Protein AF-A0A7J9L443-F1 (afdb_monomer_lite)

Structure (mmCIF, N/CA/C/O backbone):
data_AF-A0A7J9L443-F1
#
_entry.id   AF-A0A7J9L443-F1
#
loop_
_atom_site.group_PDB
_atom_site.id
_atom_site.type_symbol
_atom_site.label_atom_id
_atom_site.label_alt_id
_atom_site.label_comp_id
_atom_site.label_asym_id
_atom_site.label_entity_id
_atom_site.label_seq_id
_atom_site.pdbx_PDB_ins_code
_atom_site.Cartn_x
_atom_site.Cartn_y
_atom_site.Cartn_z
_atom_site.occupancy
_atom_site.B_iso_or_equiv
_atom_site.auth_seq_id
_atom_site.auth_comp_id
_atom_site.auth_asym_id
_atom_site.auth_atom_id
_atom_site.pdbx_PDB_model_num
ATOM 1 N N . MET A 1 1 ? -3.884 -6.070 -14.307 1.00 81.12 1 MET A N 1
ATOM 2 C CA . MET A 1 1 ? -3.153 -6.659 -13.168 1.00 81.12 1 MET A CA 1
ATOM 3 C C . MET A 1 1 ? -4.182 -7.388 -12.330 1.00 81.12 1 MET A C 1
ATOM 5 O O . MET A 1 1 ? -5.225 -6.793 -12.081 1.00 81.12 1 MET A O 1
ATOM 9 N N . LEU A 1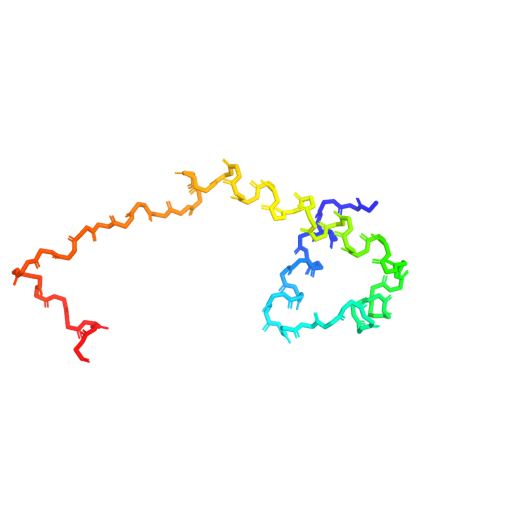 2 ? -3.957 -8.665 -12.021 1.00 93.12 2 LEU A N 1
ATOM 10 C CA . LEU A 1 2 ? -4.913 -9.473 -11.254 1.00 93.12 2 LEU A CA 1
ATOM 11 C C . LEU A 1 2 ? -4.954 -9.008 -9.796 1.00 93.12 2 LEU A C 1
ATOM 13 O O . LEU A 1 2 ? -3.959 -8.475 -9.306 1.00 93.12 2 LEU A O 1
ATOM 17 N N . VAL A 1 3 ? -6.086 -9.209 -9.117 1.00 92.00 3 VAL A N 1
ATOM 18 C CA . VAL A 1 3 ? -6.260 -8.801 -7.711 1.00 92.00 3 VAL A CA 1
ATOM 19 C C . VAL A 1 3 ? -5.201 -9.455 -6.824 1.00 92.00 3 VAL A C 1
ATOM 21 O O . VAL A 1 3 ? -4.576 -8.759 -6.030 1.00 92.00 3 VAL A O 1
ATOM 24 N N . ASP A 1 4 ? -4.917 -10.743 -7.028 1.00 94.19 4 ASP A N 1
ATOM 25 C CA . ASP A 1 4 ? -3.868 -11.465 -6.300 1.00 94.19 4 ASP A CA 1
ATOM 26 C C . ASP A 1 4 ? -2.502 -10.795 -6.458 1.00 94.19 4 ASP A C 1
ATOM 28 O O . ASP A 1 4 ? -1.838 -10.499 -5.471 1.00 94.19 4 ASP A O 1
ATOM 32 N N . GLU A 1 5 ? -2.118 -10.445 -7.689 1.00 94.25 5 GLU A N 1
ATOM 33 C CA . GLU A 1 5 ? -0.851 -9.756 -7.954 1.00 94.25 5 GLU A CA 1
ATOM 34 C C . GLU A 1 5 ? -0.799 -8.392 -7.245 1.00 94.25 5 GLU A C 1
ATOM 36 O O . GLU A 1 5 ? 0.253 -7.995 -6.741 1.00 94.25 5 GLU A O 1
ATOM 41 N N . GLN A 1 6 ? -1.927 -7.669 -7.176 1.00 95.38 6 GLN A N 1
ATOM 42 C CA . GLN A 1 6 ? -2.001 -6.360 -6.511 1.00 95.38 6 GLN A CA 1
ATOM 43 C C . GLN A 1 6 ? -1.810 -6.489 -5.004 1.00 95.38 6 GLN A C 1
ATOM 45 O O . GLN A 1 6 ? -1.047 -5.722 -4.411 1.00 95.38 6 GLN A O 1
ATOM 50 N N . VAL A 1 7 ? -2.470 -7.477 -4.400 1.00 95.06 7 VAL A N 1
ATOM 51 C CA . VAL A 1 7 ? -2.377 -7.764 -2.968 1.00 95.06 7 VAL A CA 1
ATOM 52 C C . VAL A 1 7 ? -0.983 -8.282 -2.617 1.00 95.06 7 VAL A C 1
ATOM 54 O O . VAL A 1 7 ? -0.380 -7.778 -1.671 1.00 95.06 7 VAL A O 1
ATOM 57 N N . THR A 1 8 ? -0.412 -9.203 -3.401 1.00 95.81 8 THR A N 1
ATOM 58 C CA . THR A 1 8 ? 0.968 -9.679 -3.216 1.00 95.81 8 THR A CA 1
ATOM 59 C C . THR A 1 8 ? 1.968 -8.531 -3.301 1.00 95.81 8 THR A C 1
ATOM 61 O O . THR A 1 8 ? 2.845 -8.422 -2.448 1.00 95.81 8 THR A O 1
ATOM 64 N N . MET A 1 9 ? 1.826 -7.636 -4.282 1.00 96.00 9 MET A N 1
ATOM 65 C CA . MET A 1 9 ? 2.705 -6.475 -4.422 1.00 96.00 9 MET A CA 1
ATOM 66 C C . MET A 1 9 ? 2.582 -5.518 -3.233 1.00 96.00 9 MET A C 1
ATOM 68 O O . MET A 1 9 ? 3.598 -5.064 -2.708 1.00 96.00 9 MET A O 1
ATOM 72 N N . PHE A 1 10 ? 1.358 -5.229 -2.784 1.00 95.94 10 PHE A N 1
ATOM 73 C CA . PHE A 1 10 ? 1.115 -4.390 -1.611 1.00 95.94 10 PHE A CA 1
ATOM 74 C C . PHE A 1 10 ? 1.760 -4.981 -0.351 1.00 95.94 10 PHE A C 1
ATOM 76 O O . PHE A 1 10 ? 2.523 -4.286 0.320 1.00 95.94 10 PHE A O 1
ATOM 83 N N . LEU A 1 11 ? 1.518 -6.269 -0.077 1.00 95.56 11 LEU A N 1
ATOM 84 C CA . LEU A 1 11 ? 2.105 -6.989 1.056 1.00 95.56 11 LEU A CA 1
ATOM 85 C C . LEU A 1 11 ? 3.636 -6.987 0.984 1.00 95.56 11 LEU A C 1
ATOM 87 O O . LEU A 1 11 ? 4.302 -6.657 1.958 1.00 95.56 11 LEU A O 1
ATOM 91 N N . TYR A 1 12 ? 4.205 -7.256 -0.189 1.00 96.00 12 TYR A N 1
ATOM 92 C CA . TYR A 1 12 ? 5.651 -7.243 -0.392 1.00 96.00 12 TYR A CA 1
ATOM 93 C C . TYR A 1 12 ? 6.277 -5.863 -0.128 1.00 96.00 12 TYR A C 1
ATOM 95 O O . TYR A 1 12 ? 7.335 -5.773 0.496 1.00 96.00 12 TYR A O 1
ATOM 103 N N . ILE A 1 13 ? 5.610 -4.776 -0.543 1.00 96.31 13 ILE A N 1
ATOM 104 C CA . ILE A 1 13 ? 6.059 -3.404 -0.264 1.00 96.31 13 ILE A CA 1
ATOM 105 C C . ILE A 1 13 ? 6.077 -3.129 1.243 1.00 96.31 13 ILE A C 1
ATOM 107 O O . ILE A 1 13 ? 7.084 -2.622 1.735 1.00 96.31 13 ILE A O 1
ATOM 111 N N . ILE A 1 14 ? 4.997 -3.443 1.970 1.00 95.56 14 ILE A N 1
ATOM 112 C CA . ILE A 1 14 ? 4.891 -3.116 3.403 1.00 95.56 14 ILE A CA 1
ATOM 113 C C . ILE A 1 14 ? 5.764 -4.025 4.275 1.00 95.56 14 ILE A C 1
ATOM 115 O O . ILE A 1 14 ? 6.387 -3.538 5.214 1.00 95.56 14 ILE A O 1
ATOM 119 N N . SER A 1 15 ? 5.868 -5.318 3.951 1.00 96.44 15 SER A N 1
ATOM 120 C CA . SER A 1 15 ? 6.638 -6.291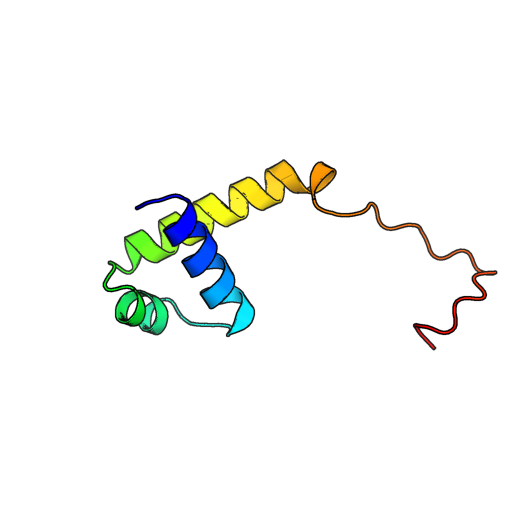 4.736 1.00 9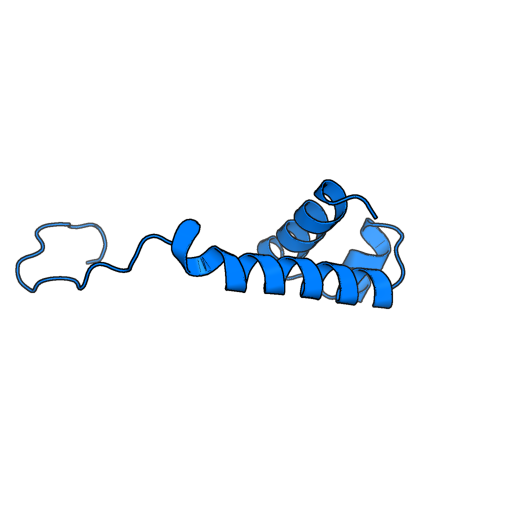6.44 15 SER A CA 1
ATOM 121 C C . SER A 1 15 ? 8.141 -6.039 4.671 1.00 96.44 15 SER A C 1
ATOM 123 O O . SER A 1 15 ? 8.851 -6.319 5.631 1.00 96.44 15 SER A O 1
ATOM 125 N N . HIS A 1 16 ? 8.626 -5.498 3.553 1.00 94.88 16 HIS A N 1
ATOM 126 C CA . HIS A 1 16 ? 10.050 -5.242 3.332 1.00 94.88 16 HIS A CA 1
ATOM 127 C C . HIS A 1 16 ? 10.394 -3.750 3.227 1.00 94.88 16 HIS A C 1
ATOM 129 O O . HIS A 1 16 ? 11.539 -3.406 2.942 1.00 94.88 16 HIS A O 1
ATOM 135 N N . HIS A 1 17 ? 9.418 -2.862 3.446 1.00 94.50 17 HIS A N 1
ATOM 136 C CA . HIS A 1 17 ? 9.566 -1.406 3.356 1.00 94.50 17 HIS A CA 1
ATOM 137 C C . HIS A 1 17 ? 10.265 -0.946 2.056 1.00 94.50 17 HIS A C 1
ATOM 139 O O . HIS A 1 17 ? 11.243 -0.190 2.049 1.00 94.50 17 HIS A O 1
ATOM 145 N N . LEU A 1 18 ? 9.781 -1.456 0.922 1.00 94.94 18 LEU A N 1
ATOM 146 C CA . LEU A 1 18 ? 10.438 -1.278 -0.373 1.00 94.94 18 LEU A CA 1
ATOM 147 C C . LEU A 1 18 ? 10.046 0.030 -1.056 1.00 94.94 18 LEU A C 1
ATOM 149 O O . LEU A 1 18 ? 8.900 0.472 -1.028 1.00 94.94 18 LEU A O 1
ATOM 153 N N . LYS A 1 19 ? 11.011 0.627 -1.760 1.00 94.75 19 LYS A N 1
ATOM 154 C CA . LYS A 1 19 ? 10.779 1.799 -2.614 1.00 94.75 19 LYS A CA 1
ATOM 155 C C . LYS A 1 19 ? 10.208 1.368 -3.966 1.00 94.75 19 LYS A C 1
ATOM 157 O O . LYS A 1 19 ? 10.610 0.338 -4.504 1.00 94.75 19 LYS A O 1
ATOM 162 N N . ASN A 1 20 ? 9.411 2.235 -4.597 1.00 91.94 20 ASN A N 1
ATOM 163 C CA . ASN A 1 20 ? 8.813 1.992 -5.921 1.00 91.94 20 ASN A CA 1
ATOM 164 C C . ASN A 1 20 ? 9.841 1.534 -6.983 1.00 91.94 20 ASN A C 1
ATOM 166 O O . ASN A 1 20 ? 9.560 0.668 -7.805 1.00 91.94 20 ASN A O 1
ATOM 170 N N . ARG A 1 21 ? 11.077 2.058 -6.937 1.00 94.00 21 ARG A N 1
ATOM 171 C CA . ARG A 1 21 ? 12.167 1.652 -7.846 1.00 94.00 21 ARG A CA 1
ATOM 172 C C . ARG A 1 21 ? 12.520 0.162 -7.750 1.00 94.00 21 ARG A C 1
ATOM 174 O O . ARG A 1 21 ? 12.867 -0.424 -8.769 1.00 94.00 21 ARG A O 1
ATOM 181 N N . VAL A 1 22 ? 12.465 -0.416 -6.555 1.00 94.94 22 VAL A N 1
ATOM 182 C CA . VAL A 1 22 ? 12.783 -1.829 -6.314 1.00 94.94 22 VAL A CA 1
ATOM 183 C C . VAL A 1 22 ? 11.593 -2.683 -6.740 1.00 94.94 22 VAL A C 1
ATOM 185 O O . VAL A 1 22 ? 11.734 -3.582 -7.563 1.00 94.94 22 VAL A O 1
ATOM 188 N N . THR A 1 23 ? 10.388 -2.324 -6.301 1.00 93.56 23 THR A N 1
ATOM 189 C CA . THR A 1 23 ? 9.167 -3.070 -6.628 1.00 93.56 23 THR A CA 1
ATOM 190 C C . THR A 1 23 ? 8.871 -3.102 -8.127 1.00 93.56 23 THR A C 1
ATOM 192 O O . THR A 1 23 ? 8.557 -4.161 -8.664 1.00 93.56 23 THR A O 1
ATOM 195 N N . LYS A 1 24 ? 9.035 -1.978 -8.839 1.00 94.44 24 LYS A N 1
ATOM 196 C CA . LYS A 1 24 ? 8.817 -1.930 -10.294 1.00 94.44 24 LYS A CA 1
ATOM 197 C C . LYS A 1 24 ? 9.728 -2.909 -11.047 1.00 94.44 24 LYS A C 1
ATOM 199 O O . LYS A 1 24 ? 9.317 -3.474 -12.053 1.00 94.44 24 LYS A O 1
ATOM 204 N N . HIS A 1 25 ? 10.946 -3.122 -10.537 1.00 95.06 2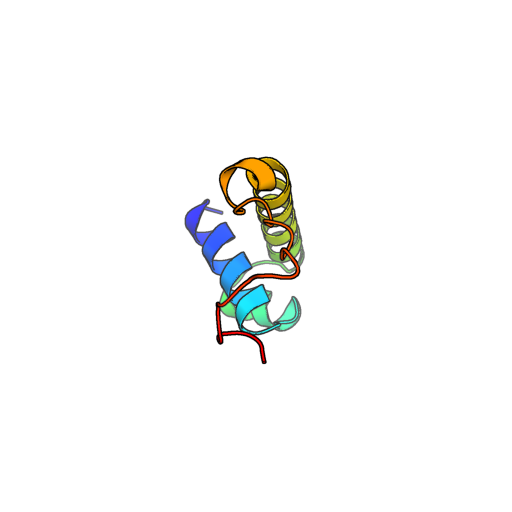5 HIS A N 1
ATOM 205 C CA . HIS A 1 25 ? 11.910 -4.057 -11.108 1.00 95.06 25 HIS A CA 1
ATOM 206 C C . HIS A 1 25 ? 11.517 -5.511 -10.816 1.00 95.06 25 HIS A C 1
ATOM 208 O O . HIS A 1 25 ? 11.424 -6.298 -11.749 1.00 95.06 25 HIS A O 1
ATOM 214 N N . HIS A 1 26 ? 11.198 -5.849 -9.561 1.00 93.81 26 HIS A N 1
ATOM 215 C CA . HIS A 1 26 ? 10.822 -7.220 -9.180 1.00 93.81 26 HIS A CA 1
ATOM 216 C C . HIS A 1 26 ? 9.548 -7.726 -9.860 1.00 93.81 26 HIS A C 1
ATOM 218 O O . HIS A 1 26 ? 9.471 -8.895 -10.219 1.00 93.81 26 HIS A O 1
ATOM 224 N N . PHE A 1 27 ? 8.558 -6.856 -10.051 1.00 92.06 27 PHE A N 1
ATOM 225 C CA . PHE A 1 27 ? 7.284 -7.232 -10.668 1.00 92.06 27 PHE A CA 1
ATOM 226 C C . PHE A 1 27 ? 7.244 -6.959 -12.177 1.00 92.06 27 PHE A C 1
ATOM 228 O O . PHE A 1 27 ? 6.220 -7.200 -12.810 1.00 92.06 27 PHE A O 1
ATOM 235 N N . ASN A 1 28 ? 8.328 -6.428 -12.756 1.00 94.31 28 ASN A N 1
ATOM 236 C CA . ASN A 1 28 ? 8.397 -6.005 -14.156 1.00 94.31 28 ASN A CA 1
ATOM 237 C C . ASN A 1 28 ? 7.203 -5.113 -14.573 1.00 94.31 28 ASN A C 1
ATOM 239 O O . ASN A 1 28 ? 6.574 -5.301 -15.617 1.00 94.31 28 ASN A O 1
ATOM 243 N N . ARG A 1 29 ? 6.846 -4.152 -13.712 1.00 94.19 29 ARG A N 1
ATOM 244 C CA . ARG A 1 29 ? 5.735 -3.206 -13.916 1.00 94.19 29 ARG A CA 1
ATOM 245 C C . ARG A 1 29 ? 6.258 -1.778 -14.015 1.00 94.19 29 ARG A C 1
ATOM 247 O O . ARG A 1 29 ? 7.347 -1.468 -13.543 1.00 94.19 29 ARG A O 1
ATOM 254 N N . SER A 1 30 ? 5.465 -0.871 -14.588 1.00 95.50 30 SER A N 1
ATOM 255 C CA . SER A 1 30 ? 5.791 0.557 -14.523 1.00 95.50 30 SER A CA 1
ATOM 256 C C . SER A 1 30 ? 5.654 1.074 -13.086 1.00 95.50 30 SER A C 1
ATOM 258 O O . SER A 1 30 ? 4.836 0.580 -12.310 1.00 95.50 30 SER A O 1
ATOM 260 N N . GLY A 1 31 ? 6.428 2.103 -12.731 1.00 94.75 31 GLY A N 1
ATOM 261 C CA . GLY A 1 31 ? 6.320 2.725 -11.406 1.00 94.75 31 GLY A CA 1
ATOM 262 C C . GLY A 1 31 ? 4.937 3.332 -11.142 1.00 94.75 31 GLY A C 1
ATOM 263 O O . GLY A 1 31 ? 4.481 3.321 -10.005 1.00 94.75 31 GLY A O 1
ATOM 264 N N . GLU A 1 32 ? 4.250 3.806 -12.186 1.00 96.56 32 GLU A N 1
ATOM 265 C CA . GLU A 1 32 ? 2.854 4.248 -12.099 1.00 96.56 32 GLU A CA 1
ATOM 266 C C . GLU A 1 32 ? 1.917 3.083 -11.754 1.00 96.56 32 GLU A C 1
ATOM 268 O O . GLU A 1 32 ? 1.078 3.211 -10.865 1.00 96.56 32 GLU A O 1
ATOM 273 N N . THR A 1 33 ? 2.098 1.922 -12.397 1.00 96.00 33 THR A N 1
ATOM 274 C CA . THR A 1 33 ? 1.295 0.720 -12.120 1.00 96.00 33 THR A CA 1
ATOM 275 C C . THR A 1 33 ? 1.451 0.278 -10.669 1.00 96.00 33 THR A C 1
ATOM 277 O O . THR A 1 33 ? 0.455 -0.023 -10.014 1.00 96.00 33 THR A O 1
ATOM 280 N N . VAL A 1 34 ? 2.683 0.286 -10.150 1.00 95.50 34 VAL A N 1
ATOM 281 C CA . VAL A 1 34 ? 2.968 -0.035 -8.744 1.00 95.50 34 VAL A CA 1
ATOM 282 C C . VAL A 1 34 ? 2.257 0.945 -7.811 1.00 95.50 34 VAL A C 1
ATOM 284 O O . VAL A 1 34 ? 1.540 0.511 -6.911 1.00 95.50 34 VAL A O 1
ATOM 287 N N . SER A 1 35 ? 2.382 2.256 -8.048 1.00 95.56 35 SER A N 1
ATOM 288 C CA . SER A 1 35 ? 1.711 3.278 -7.232 1.00 95.56 35 SER A CA 1
ATOM 289 C C . SER A 1 35 ? 0.186 3.138 -7.261 1.00 95.56 35 SER A C 1
ATOM 291 O O . SER A 1 35 ? -0.459 3.194 -6.216 1.00 95.56 35 SER A O 1
ATOM 293 N N . ARG A 1 36 ? -0.401 2.909 -8.442 1.00 96.12 36 ARG A N 1
ATOM 294 C CA . ARG A 1 36 ? -1.851 2.737 -8.608 1.00 96.12 36 ARG A CA 1
ATOM 295 C C . ARG A 1 36 ? -2.354 1.478 -7.908 1.00 96.12 36 ARG A C 1
ATOM 297 O O . ARG A 1 36 ? -3.371 1.524 -7.225 1.00 96.12 36 ARG A O 1
ATOM 304 N N . SER A 1 37 ? -1.629 0.370 -8.052 1.00 94.88 37 SER A N 1
ATOM 305 C CA . SER A 1 37 ? -1.935 -0.884 -7.364 1.00 94.88 37 SER A CA 1
ATOM 306 C C . SER A 1 37 ? -1.881 -0.708 -5.848 1.00 94.88 37 SER A C 1
ATOM 308 O O . SER A 1 37 ? -2.824 -1.078 -5.153 1.00 94.88 37 SER A O 1
ATOM 310 N N . PHE A 1 38 ? -0.812 -0.091 -5.338 1.00 95.38 38 PHE A N 1
ATOM 311 C CA . PHE A 1 38 ? -0.646 0.168 -3.911 1.00 95.38 38 PHE A CA 1
ATOM 312 C C . PHE A 1 38 ? -1.796 1.012 -3.351 1.00 95.38 38 PHE A C 1
ATOM 314 O O . PHE A 1 38 ? -2.388 0.650 -2.336 1.00 95.38 38 PHE A O 1
ATOM 321 N N . TYR A 1 39 ? -2.157 2.099 -4.039 1.00 96.12 39 TYR A N 1
ATOM 322 C CA . TYR A 1 39 ? -3.249 2.974 -3.619 1.00 96.12 39 TYR A CA 1
ATOM 323 C C . TYR A 1 39 ? -4.612 2.271 -3.643 1.00 96.12 39 TYR A C 1
ATOM 325 O O . TYR A 1 39 ? -5.383 2.390 -2.693 1.00 96.12 39 TYR A O 1
ATOM 333 N N . ASN A 1 40 ? -4.902 1.502 -4.696 1.00 95.56 40 ASN A N 1
ATOM 334 C CA . ASN A 1 40 ? -6.158 0.761 -4.805 1.00 95.56 40 ASN A CA 1
ATOM 335 C C . ASN A 1 40 ? -6.328 -0.229 -3.650 1.00 95.56 40 ASN A C 1
ATOM 337 O O . ASN A 1 40 ? -7.386 -0.262 -3.021 1.00 95.56 40 ASN A O 1
ATOM 341 N N . VAL A 1 41 ? -5.282 -1.005 -3.354 1.00 95.62 41 VAL A N 1
ATOM 342 C CA . VAL A 1 41 ? -5.302 -1.987 -2.266 1.00 95.62 41 VAL A CA 1
ATOM 343 C C . VAL A 1 41 ? -5.435 -1.281 -0.917 1.00 95.62 41 VAL A C 1
ATOM 345 O O . VAL A 1 41 ? -6.318 -1.635 -0.139 1.00 95.62 41 VAL A O 1
ATOM 348 N N . LEU A 1 42 ? -4.656 -0.224 -0.668 1.00 95.38 42 LEU A N 1
ATOM 349 C CA . LEU A 1 42 ? -4.750 0.568 0.562 1.00 95.38 42 LEU A CA 1
ATOM 350 C C . LEU A 1 42 ? -6.163 1.125 0.789 1.00 95.38 42 LEU A C 1
ATOM 352 O O . LEU A 1 42 ? -6.705 1.005 1.884 1.00 95.38 42 LEU A O 1
ATOM 356 N N . ASN A 1 43 ? -6.778 1.701 -0.244 1.00 95.38 43 ASN A N 1
ATOM 357 C CA . ASN A 1 43 ? -8.132 2.240 -0.155 1.00 95.38 43 ASN A CA 1
ATOM 358 C C . ASN A 1 43 ? -9.159 1.150 0.190 1.00 95.38 43 ASN A C 1
ATOM 360 O O . ASN A 1 43 ? -10.044 1.369 1.014 1.00 95.38 43 ASN A O 1
ATOM 364 N N . ILE A 1 44 ? -9.030 -0.044 -0.396 1.00 93.44 44 ILE A N 1
ATOM 365 C CA . ILE A 1 44 ? -9.887 -1.191 -0.070 1.00 93.44 44 ILE A CA 1
ATOM 366 C C . ILE A 1 44 ? -9.708 -1.601 1.398 1.00 93.44 44 ILE A C 1
ATOM 368 O O . ILE A 1 44 ? -10.705 -1.761 2.101 1.00 93.44 44 ILE A O 1
ATOM 372 N N . PHE A 1 45 ? -8.468 -1.694 1.886 1.00 91.44 45 PHE A N 1
ATOM 373 C CA . PHE A 1 45 ? -8.185 -2.000 3.293 1.00 91.44 45 PHE A CA 1
ATOM 374 C C . PHE A 1 45 ? -8.769 -0.959 4.254 1.00 91.44 45 PHE A C 1
ATOM 376 O O . PHE A 1 45 ? -9.360 -1.338 5.261 1.00 91.44 45 PHE A O 1
ATOM 383 N N . ILE A 1 46 ? -8.670 0.335 3.934 1.00 91.69 46 ILE A N 1
ATOM 384 C CA . ILE A 1 46 ? -9.274 1.409 4.740 1.00 91.69 46 ILE A CA 1
ATOM 385 C C . ILE A 1 46 ? -10.799 1.265 4.783 1.00 91.69 46 ILE A C 1
ATOM 387 O O . ILE A 1 46 ? -11.405 1.410 5.840 1.00 91.69 46 ILE A O 1
ATOM 391 N N . ARG A 1 47 ? -11.447 0.937 3.660 1.00 91.81 47 ARG A N 1
ATOM 392 C CA . ARG A 1 47 ? -12.908 0.738 3.626 1.00 91.81 47 ARG A CA 1
ATOM 393 C C . ARG A 1 47 ? -13.346 -0.523 4.369 1.00 91.81 47 ARG A C 1
ATOM 395 O O . ARG A 1 47 ? -14.425 -0.540 4.948 1.00 91.81 47 ARG A O 1
ATOM 402 N N . LEU A 1 48 ? -12.507 -1.555 4.374 1.00 90.69 48 LEU A N 1
ATOM 403 C CA . LEU A 1 48 ? -12.733 -2.811 5.089 1.00 90.69 48 LEU A CA 1
ATOM 404 C C . LEU A 1 48 ? -12.243 -2.779 6.539 1.00 90.69 48 LEU A C 1
ATOM 406 O O . LEU A 1 48 ? -12.317 -3.803 7.215 1.00 90.69 48 LEU A O 1
ATOM 410 N N . GLN A 1 49 ? -11.765 -1.635 7.034 1.00 88.69 49 GLN A N 1
ATOM 411 C CA . GLN A 1 49 ? -11.162 -1.541 8.361 1.00 88.69 49 GLN A CA 1
ATOM 412 C C . GLN A 1 49 ? -12.098 -2.035 9.473 1.00 88.69 49 GLN A C 1
ATOM 414 O O . GLN A 1 49 ? -11.648 -2.711 10.391 1.00 88.69 49 GLN A O 1
ATOM 419 N N . ASP A 1 50 ? -13.401 -1.764 9.353 1.00 82.25 50 ASP A N 1
ATOM 420 C CA . ASP A 1 50 ? -14.407 -2.145 10.354 1.00 82.25 50 ASP A CA 1
ATOM 421 C C . ASP A 1 50 ? -14.647 -3.665 10.397 1.00 82.25 50 ASP A C 1
ATOM 423 O O . ASP A 1 50 ? -15.045 -4.213 11.420 1.00 82.25 50 ASP A O 1
ATOM 427 N N . VAL A 1 51 ? -14.370 -4.356 9.285 1.00 86.12 51 VAL A N 1
ATOM 428 C CA . VAL 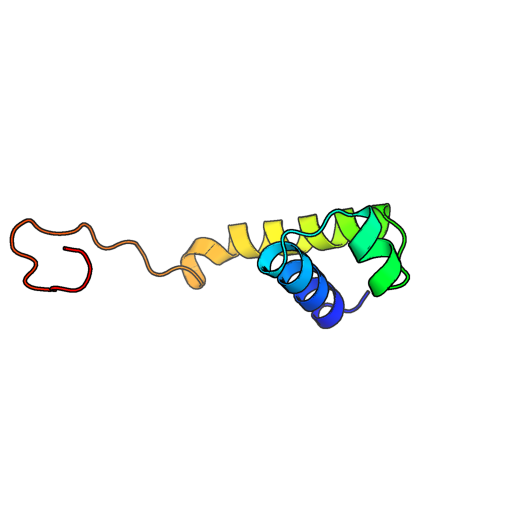A 1 51 ? -14.528 -5.811 9.148 1.00 86.12 51 VAL A CA 1
ATOM 429 C C . VAL A 1 51 ? -13.227 -6.542 9.483 1.00 86.12 51 VAL A C 1
ATOM 431 O O . VAL A 1 51 ? -13.252 -7.592 10.121 1.00 86.12 51 VAL A O 1
ATOM 434 N N . LEU A 1 52 ? -12.087 -6.011 9.035 1.00 80.62 52 LEU A N 1
ATOM 435 C CA . LEU A 1 52 ? -10.786 -6.675 9.139 1.00 80.62 52 LEU A CA 1
ATOM 436 C C . LEU A 1 52 ? -10.076 -6.405 10.465 1.00 80.62 52 LEU A C 1
ATOM 438 O O . LEU A 1 52 ? -9.386 -7.291 10.972 1.00 80.62 52 LEU A O 1
ATOM 442 N N . PHE A 1 53 ? -10.209 -5.205 11.033 1.00 80.06 53 PHE A N 1
ATOM 443 C CA . PHE A 1 53 ? -9.541 -4.880 12.286 1.00 80.06 53 PHE A CA 1
ATOM 444 C C . PHE A 1 53 ? -10.462 -5.146 13.465 1.00 80.06 53 PHE A C 1
ATOM 446 O O . PHE A 1 53 ? -11.586 -4.658 13.558 1.00 80.06 53 PHE A O 1
ATOM 453 N N . LYS A 1 54 ? -9.943 -5.903 14.431 1.00 77.94 54 LYS A N 1
ATOM 454 C CA . LYS A 1 54 ? -10.605 -6.068 15.717 1.00 77.94 54 LYS A CA 1
ATOM 455 C C . LYS A 1 54 ? -10.705 -4.696 16.381 1.00 77.94 54 LYS A C 1
ATOM 457 O 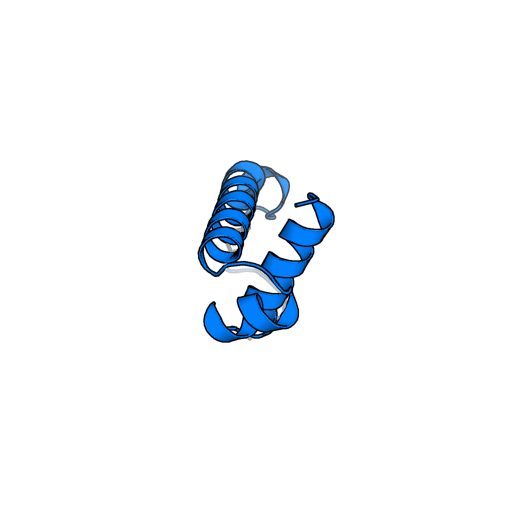O . LYS A 1 54 ? -9.683 -4.031 16.555 1.00 77.94 54 LYS A O 1
ATOM 462 N N . LYS A 1 55 ? -11.915 -4.289 16.783 1.00 74.81 55 LYS A N 1
ATOM 463 C CA . LYS A 1 55 ? -12.097 -3.073 17.586 1.00 74.81 55 LYS A CA 1
ATOM 464 C C . LYS A 1 55 ? -11.165 -3.135 18.791 1.00 74.81 55 LYS A C 1
ATOM 466 O O . LYS A 1 55 ? -11.170 -4.121 19.533 1.00 74.81 55 LYS A O 1
ATOM 471 N N . ALA A 1 56 ? -10.344 -2.100 18.949 1.00 69.94 56 ALA A N 1
ATOM 472 C CA . ALA A 1 56 ? -9.468 -1.984 20.099 1.00 69.94 56 ALA A CA 1
ATOM 473 C C . ALA A 1 56 ? -10.342 -1.959 21.358 1.00 69.94 56 ALA A C 1
ATOM 475 O O . ALA A 1 56 ? -11.183 -1.076 21.524 1.00 69.94 56 ALA A O 1
ATOM 476 N N . VAL A 1 57 ? -10.180 -2.964 22.216 1.00 73.31 57 VAL A N 1
ATOM 477 C CA . VAL A 1 57 ? -10.834 -2.977 23.522 1.00 73.31 57 VAL A CA 1
ATOM 478 C C . VAL A 1 57 ? -9.991 -2.093 24.439 1.00 73.31 57 VAL A C 1
ATOM 480 O O . VAL A 1 57 ? -8.786 -2.340 24.545 1.00 73.31 57 VAL A O 1
ATOM 483 N N . PRO A 1 58 ? -10.571 -1.059 25.074 1.00 70.75 58 PRO A N 1
ATOM 484 C CA . PRO A 1 58 ? -9.830 -0.222 26.003 1.00 70.75 58 PRO A CA 1
ATOM 485 C C . PRO A 1 58 ? -9.299 -1.083 27.151 1.00 70.75 58 PRO A C 1
ATOM 487 O O . PRO A 1 58 ? -10.031 -1.881 27.740 1.00 70.75 58 PRO A O 1
ATOM 490 N N . ILE A 1 59 ? -8.010 -0.932 27.452 1.00 67.38 59 ILE A N 1
ATOM 491 C CA . ILE A 1 59 ? -7.349 -1.680 28.519 1.00 67.38 59 ILE A CA 1
ATOM 492 C C . ILE A 1 59 ? -7.942 -1.189 29.842 1.00 67.38 59 ILE A C 1
ATOM 494 O O . ILE A 1 59 ? -7.708 -0.055 30.255 1.00 67.38 59 ILE A O 1
ATOM 498 N N . THR A 1 60 ? -8.765 -2.011 30.490 1.00 65.94 60 THR A N 1
ATOM 499 C CA . THR A 1 60 ? -9.326 -1.674 31.803 1.00 65.94 60 THR A CA 1
ATOM 500 C C . THR A 1 60 ? -8.213 -1.789 32.843 1.00 65.94 60 THR A C 1
ATOM 502 O O . THR A 1 60 ? -7.401 -2.713 32.766 1.00 65.94 60 THR A O 1
ATOM 505 N N . THR A 1 61 ? -8.176 -0.891 33.830 1.00 62.03 61 THR A N 1
ATOM 506 C CA . THR A 1 61 ? -7.137 -0.810 34.882 1.00 62.03 61 THR A CA 1
ATOM 507 C C . THR A 1 61 ? -6.948 -2.096 35.701 1.00 62.03 61 THR A C 1
ATOM 509 O O . THR A 1 61 ? -5.961 -2.216 36.418 1.00 62.03 61 THR A O 1
ATOM 512 N N . ASN A 1 62 ? -7.846 -3.078 35.558 1.00 65.81 62 ASN A N 1
ATOM 513 C CA . ASN A 1 62 ? -7.794 -4.391 36.205 1.00 65.81 62 ASN A CA 1
ATOM 514 C C . ASN A 1 62 ? -7.427 -5.550 35.245 1.00 65.81 62 ASN A C 1
ATOM 516 O O . ASN A 1 62 ? -7.760 -6.707 35.498 1.00 65.81 62 ASN A O 1
ATOM 520 N N . SER A 1 63 ? -6.800 -5.258 34.101 1.00 60.59 63 SER A N 1
ATOM 521 C CA . SER A 1 63 ? -6.436 -6.276 33.104 1.00 60.59 63 SER A CA 1
ATOM 522 C C . SER A 1 63 ? -5.242 -7.115 33.581 1.00 60.59 63 SER A C 1
ATOM 524 O O . SER A 1 63 ? -4.105 -6.662 33.555 1.00 60.59 63 SER A O 1
ATOM 526 N N . ILE A 1 64 ? -5.502 -8.370 33.967 1.00 61.12 64 ILE A N 1
ATOM 527 C CA . ILE A 1 64 ? -4.522 -9.361 34.473 1.00 61.12 64 ILE A CA 1
ATOM 528 C C . ILE A 1 64 ? -3.610 -9.913 33.351 1.00 61.12 64 ILE A C 1
ATOM 530 O O . ILE A 1 64 ? -2.766 -10.771 33.581 1.00 61.12 64 ILE A O 1
ATOM 534 N N . VAL A 1 65 ? -3.760 -9.448 32.106 1.00 61.44 65 VAL A N 1
ATOM 535 C CA . VAL A 1 65 ? -3.038 -10.003 30.954 1.00 61.44 65 VAL A CA 1
ATOM 536 C C . VAL A 1 65 ? -1.561 -9.578 31.018 1.00 61.44 65 VAL A C 1
ATOM 538 O O . VAL A 1 65 ? -1.266 -8.404 30.806 1.00 61.44 65 VAL A O 1
ATOM 541 N N . PRO A 1 66 ? -0.599 -10.495 31.237 1.00 59.72 66 PRO A N 1
ATOM 542 C CA . PRO A 1 66 ? 0.809 -10.139 31.449 1.00 59.72 66 PRO A CA 1
ATOM 543 C C . PRO A 1 66 ? 1.547 -9.774 30.149 1.00 59.72 66 PRO A C 1
ATOM 545 O O . PRO A 1 66 ? 2.764 -9.645 30.141 1.00 59.72 66 PRO A O 1
ATOM 548 N N . LYS A 1 67 ? 0.836 -9.655 29.021 1.00 59.53 67 LYS A N 1
ATOM 549 C CA . LYS A 1 67 ? 1.429 -9.646 27.674 1.00 59.53 67 LYS A CA 1
ATOM 550 C C . LYS A 1 67 ? 2.058 -8.313 27.253 1.00 59.53 67 LYS A C 1
ATOM 552 O O . LYS A 1 67 ? 2.633 -8.255 26.173 1.00 59.53 67 LYS A O 1
ATOM 557 N N . TRP A 1 68 ? 1.934 -7.281 28.084 1.00 58.59 68 TRP A N 1
ATOM 558 C CA . TRP A 1 68 ? 2.434 -5.928 27.825 1.00 58.59 68 TRP A CA 1
ATOM 559 C C . TRP A 1 68 ? 2.861 -5.241 29.131 1.00 58.59 68 TRP A C 1
ATOM 561 O O . TRP A 1 68 ? 2.403 -4.140 29.434 1.00 58.59 68 TRP A O 1
ATOM 571 N N . LYS A 1 69 ? 3.673 -5.929 29.938 1.00 43.38 69 LYS A N 1
ATOM 572 C CA . LYS A 1 69 ? 4.465 -5.301 31.002 1.00 43.38 69 LYS A CA 1
ATOM 573 C C . LYS A 1 69 ? 5.891 -5.096 30.517 1.00 43.38 69 LYS A C 1
ATOM 575 O O . LYS A 1 69 ? 6.361 -5.978 29.765 1.00 43.38 69 LYS A O 1
#

InterPro domains:
  IPR058353 Domain of unknown function DUF8040 [PF26138] (2-46)

pLDDT: mean 86.63, std 13.22, range [43.38, 96.56]

Foldseek 3Di:
DDLVVLVVLLCVCVVVVDDLVVSCVVSVHDSVVSVVSNVVVVVVCVVCVVVPPDPDDPDDPPDPDPPDD

Secondary structure (DSSP, 8-state):
--HHHHHHHHHHHHHHT--HHHHHHHTT--HHHHHHHHHHHHHHHHHTHHHHSPPPPP--TT---GGG-

Organism: Gossypium schwendimanii (NCBI:txid34291)

Radius of gyration: 17.23 Å; chains: 1; bounding box: 27×16×51 Å

Sequence (69 aa):
MLVDEQVTMFLYIISHHLKNRVTKHHFNRSGETVSRSFYNVLNIFIRLQDVLFKKAVPITTNSIVPKWK